Protein AF-H3NIF5-F1 (afdb_monomer)

Structure (mmCIF, N/CA/C/O backbone):
data_AF-H3NIF5-F1
#
_entry.id   AF-H3NIF5-F1
#
loop_
_atom_site.group_PDB
_atom_site.id
_atom_site.type_symbol
_atom_site.label_atom_id
_atom_site.label_alt_id
_atom_site.label_comp_id
_atom_site.label_asym_id
_atom_site.label_entity_id
_atom_site.label_seq_id
_atom_site.pdbx_PDB_ins_code
_atom_site.Cartn_x
_atom_site.Cartn_y
_atom_site.Cartn_z
_atom_site.occupancy
_atom_site.B_iso_or_equiv
_atom_site.auth_seq_id
_atom_site.auth_comp_id
_atom_site.auth_asym_id
_atom_site.auth_atom_id
_atom_site.pdbx_PDB_model_num
ATOM 1 N N . MET A 1 1 ? -1.717 10.688 -52.293 1.00 40.31 1 MET A N 1
ATOM 2 C CA . MET A 1 1 ? -0.932 10.358 -51.083 1.00 40.31 1 MET A CA 1
ATOM 3 C C . MET A 1 1 ? -1.363 11.311 -49.977 1.0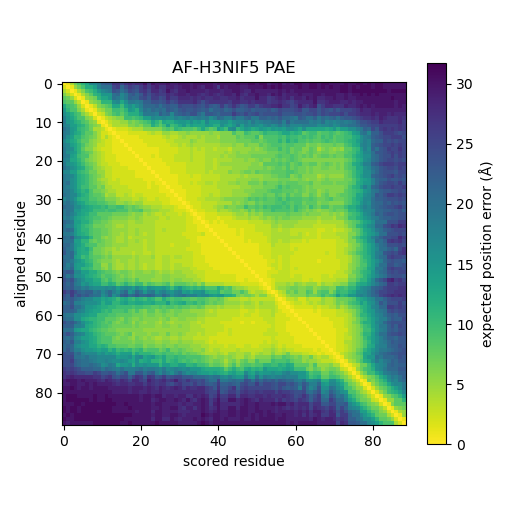0 40.31 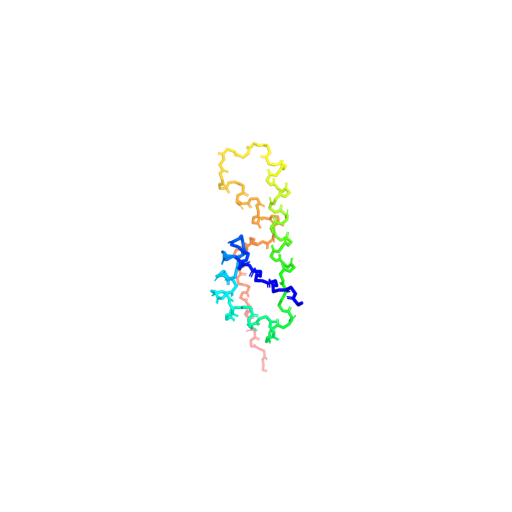1 MET A C 1
ATOM 5 O O . MET A 1 1 ? -1.074 12.493 -50.080 1.00 40.31 1 MET A O 1
ATOM 9 N N . VAL A 1 2 ? -2.152 10.851 -49.002 1.00 41.44 2 VAL A N 1
ATOM 10 C CA . VAL A 1 2 ? -2.637 11.701 -47.898 1.00 41.44 2 VAL A CA 1
ATOM 11 C C . VAL A 1 2 ? -1.617 11.629 -46.762 1.00 41.44 2 VAL A C 1
ATOM 13 O O . VAL A 1 2 ? -1.432 10.569 -46.170 1.00 41.44 2 VAL A O 1
ATOM 16 N N . ASN A 1 3 ? -0.941 12.742 -46.477 1.00 53.56 3 ASN A N 1
ATOM 17 C CA . ASN A 1 3 ? -0.041 12.864 -45.332 1.00 53.56 3 ASN A CA 1
ATOM 18 C C . ASN A 1 3 ? -0.862 12.927 -44.037 1.00 53.56 3 ASN A C 1
ATOM 20 O O . ASN A 1 3 ? -1.375 13.981 -43.664 1.00 53.56 3 ASN A O 1
ATOM 24 N N . LEU A 1 4 ? -0.967 11.800 -43.332 1.00 55.44 4 LEU A N 1
ATOM 25 C CA . LEU A 1 4 ? -1.415 11.763 -41.941 1.00 55.44 4 LEU A CA 1
ATOM 26 C C . LEU A 1 4 ? -0.274 12.240 -41.030 1.00 55.44 4 LEU A C 1
ATOM 28 O O . LEU A 1 4 ? 0.449 11.437 -40.446 1.00 55.44 4 LEU A O 1
ATOM 32 N N . HIS A 1 5 ? -0.127 13.555 -40.868 1.00 59.62 5 HIS A N 1
ATOM 33 C CA . HIS A 1 5 ? 0.584 14.101 -39.711 1.00 59.62 5 HIS A CA 1
ATOM 34 C C . HIS A 1 5 ? -0.301 13.896 -38.470 1.00 59.62 5 HIS A C 1
ATOM 36 O O . HIS A 1 5 ? -1.087 14.760 -38.089 1.00 59.62 5 HIS A O 1
ATOM 42 N N . HIS A 1 6 ? -0.218 12.712 -37.858 1.00 62.62 6 HIS A N 1
ATOM 43 C CA . HIS A 1 6 ? -0.803 12.473 -36.540 1.00 62.62 6 HIS A CA 1
ATOM 44 C C . HIS A 1 6 ? -0.037 13.328 -35.522 1.00 62.62 6 HIS A C 1
ATOM 46 O O . HIS A 1 6 ? 1.118 13.044 -35.202 1.00 62.62 6 HIS A O 1
ATOM 52 N N . ALA A 1 7 ? -0.663 14.400 -35.034 1.00 62.38 7 ALA A N 1
ATOM 53 C CA . ALA A 1 7 ? -0.130 15.167 -33.917 1.00 62.38 7 ALA A CA 1
ATOM 54 C C . ALA A 1 7 ? 0.104 14.221 -32.719 1.00 62.38 7 ALA A C 1
ATOM 56 O O . ALA A 1 7 ? -0.745 13.363 -32.455 1.00 62.38 7 ALA A O 1
ATOM 57 N N . PRO A 1 8 ? 1.234 14.335 -31.993 1.00 62.56 8 PRO A N 1
ATOM 58 C CA . PRO A 1 8 ? 1.499 13.480 -30.845 1.00 62.56 8 PRO A CA 1
ATOM 59 C C . PRO A 1 8 ? 0.357 13.638 -29.845 1.00 62.56 8 PRO A C 1
ATOM 61 O O . PRO A 1 8 ? 0.038 14.751 -29.424 1.00 62.56 8 PRO A O 1
ATOM 64 N N . ASN A 1 9 ? -0.287 12.518 -29.518 1.00 65.00 9 ASN A N 1
ATOM 65 C CA . ASN A 1 9 ? -1.507 12.475 -28.727 1.00 65.00 9 ASN A CA 1
ATOM 66 C C . ASN A 1 9 ? -1.225 13.063 -27.333 1.00 65.00 9 ASN A C 1
ATOM 68 O O . ASN A 1 9 ? -0.664 12.394 -26.463 1.00 65.00 9 ASN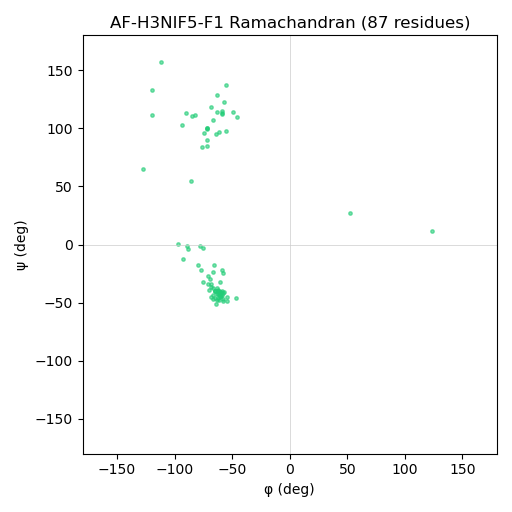 A O 1
ATOM 72 N N . GLN A 1 10 ? -1.548 14.349 -27.143 1.00 67.00 10 GLN A N 1
ATOM 73 C CA . GLN A 1 10 ? -1.121 15.153 -25.988 1.00 67.00 10 GLN A CA 1
ATOM 74 C C . GLN A 1 10 ? -1.572 14.546 -24.652 1.00 67.00 10 GLN A C 1
ATOM 76 O O . GLN A 1 10 ? -0.915 14.740 -23.628 1.00 67.00 10 GLN A O 1
ATOM 81 N N . GLN A 1 11 ? -2.642 13.747 -24.683 1.00 72.19 11 GLN A N 1
ATOM 82 C CA . GLN A 1 11 ? -3.192 13.023 -23.541 1.00 72.19 11 GLN A CA 1
ATOM 83 C C . GLN A 1 11 ? -2.264 11.922 -23.003 1.00 72.19 11 GLN A C 1
ATOM 85 O O . GLN A 1 11 ? -2.379 11.578 -21.830 1.00 72.19 11 GLN A O 1
ATOM 90 N N . LEU A 1 12 ? -1.345 11.396 -23.827 1.00 77.31 12 LEU A N 1
ATOM 91 C CA . LEU A 1 12 ? -0.420 10.308 -23.473 1.00 77.31 12 LEU A CA 1
ATOM 92 C C . LEU A 1 12 ? 0.935 10.800 -22.939 1.00 77.31 12 LEU A C 1
ATOM 94 O O . LEU A 1 12 ? 1.723 10.023 -22.391 1.00 77.31 12 LEU A O 1
ATOM 98 N N . ASN A 1 13 ? 1.230 12.094 -23.083 1.00 83.12 13 ASN A N 1
ATOM 99 C CA . ASN A 1 13 ? 2.506 12.672 -22.659 1.00 83.12 13 ASN A CA 1
ATOM 100 C C . ASN A 1 13 ? 2.816 12.453 -21.161 1.00 83.12 13 ASN A C 1
ATOM 102 O O . ASN A 1 13 ? 3.964 12.129 -20.840 1.00 83.12 13 ASN A O 1
ATOM 106 N N . PRO A 1 14 ? 1.855 12.573 -20.221 1.00 89.62 14 PRO A N 1
ATOM 107 C CA . PRO A 1 14 ? 2.114 12.305 -18.804 1.00 89.62 14 PRO A CA 1
ATOM 108 C C . PRO A 1 14 ? 2.476 10.841 -18.511 1.00 89.62 14 PRO A C 1
ATOM 110 O O . PRO A 1 14 ? 3.377 10.567 -17.712 1.00 89.62 14 PRO A O 1
ATOM 113 N N . GLN A 1 15 ? 1.811 9.893 -19.170 1.00 90.56 15 GLN A N 1
ATOM 114 C CA . GLN A 1 15 ? 2.041 8.459 -19.002 1.00 90.56 15 GLN A CA 1
ATOM 115 C C . GLN A 1 15 ? 3.412 8.090 -19.563 1.00 90.56 15 GLN A C 1
ATOM 117 O O . GLN A 1 15 ? 4.195 7.449 -18.870 1.00 90.56 15 GLN A O 1
ATOM 122 N N . LEU A 1 16 ? 3.762 8.585 -20.756 1.00 91.81 16 LEU A N 1
ATOM 123 C CA . LEU A 1 16 ? 5.082 8.371 -21.358 1.00 91.81 16 LEU A CA 1
ATOM 124 C C . LEU A 1 16 ? 6.214 8.934 -20.488 1.00 91.81 16 LEU A C 1
ATOM 126 O O . LEU A 1 16 ? 7.243 8.281 -20.310 1.00 91.81 16 LEU A O 1
ATOM 130 N N . ARG A 1 17 ? 6.022 10.114 -19.885 1.00 93.31 17 ARG A N 1
ATOM 131 C CA . ARG A 1 17 ? 6.973 10.675 -18.909 1.00 93.31 17 ARG A CA 1
ATOM 132 C C . ARG A 1 17 ? 7.119 9.787 -17.675 1.00 93.31 17 ARG A C 1
ATOM 134 O O . ARG A 1 17 ? 8.231 9.603 -17.188 1.00 93.31 17 ARG A O 1
ATOM 141 N N . THR A 1 18 ? 6.014 9.229 -17.190 1.00 94.88 18 THR A N 1
ATOM 142 C CA . THR A 1 18 ? 5.998 8.324 -16.034 1.00 94.88 18 THR A CA 1
ATOM 143 C C . THR A 1 18 ? 6.729 7.021 -16.360 1.00 94.88 18 THR A C 1
ATOM 145 O O . THR A 1 18 ? 7.617 6.627 -15.611 1.00 94.88 18 THR A O 1
ATOM 148 N N . PHE A 1 19 ? 6.458 6.410 -17.516 1.00 93.81 19 PHE A N 1
ATOM 149 C CA . PHE A 1 19 ? 7.175 5.220 -17.981 1.00 93.81 19 PHE A CA 1
ATOM 150 C C . PHE A 1 19 ? 8.677 5.460 -18.105 1.00 93.81 19 PHE A C 1
ATOM 152 O O . PHE A 1 19 ? 9.451 4.671 -17.579 1.00 93.81 19 PHE A O 1
ATOM 159 N N . ARG A 1 20 ? 9.103 6.575 -18.716 1.00 94.62 20 ARG A N 1
ATOM 160 C CA . ARG A 1 20 ? 10.532 6.929 -18.792 1.00 94.62 20 ARG A CA 1
ATOM 161 C C . ARG A 1 20 ? 11.155 7.098 -17.407 1.00 94.62 20 ARG A C 1
ATOM 163 O O . ARG A 1 20 ? 12.250 6.604 -17.178 1.00 94.62 20 ARG A O 1
ATOM 170 N N . LYS A 1 21 ? 10.449 7.746 -16.474 1.00 96.19 21 LYS A N 1
ATOM 171 C CA . LYS A 1 21 ? 10.914 7.923 -15.089 1.00 96.19 21 LYS A CA 1
ATOM 172 C C . LYS A 1 21 ? 11.093 6.587 -14.359 1.00 96.19 21 LYS A C 1
ATOM 174 O O . LYS A 1 21 ? 12.033 6.450 -13.585 1.00 96.19 21 LYS A O 1
ATOM 179 N N . PHE A 1 22 ? 10.194 5.627 -14.578 1.00 96.19 22 PHE A N 1
ATOM 180 C CA . PHE A 1 22 ? 10.210 4.334 -13.888 1.00 96.19 22 PHE A CA 1
ATOM 181 C C . PHE A 1 22 ? 10.883 3.200 -14.674 1.00 96.19 22 PHE A C 1
ATOM 183 O O . PHE A 1 22 ? 10.980 2.090 -14.157 1.00 96.19 22 PHE A O 1
ATOM 190 N N . GLN A 1 23 ? 11.391 3.473 -15.877 1.00 95.88 23 GLN A N 1
ATOM 191 C CA . GLN A 1 23 ? 12.058 2.502 -16.744 1.00 95.88 23 GLN A CA 1
ATOM 192 C C . GLN A 1 23 ? 13.102 1.620 -16.030 1.00 95.88 23 GLN A C 1
ATOM 194 O O . GLN A 1 23 ? 13.014 0.407 -16.217 1.00 95.88 23 GLN A O 1
ATOM 199 N N . PRO A 1 24 ? 14.017 2.132 -15.175 1.00 93.81 24 PRO A N 1
ATOM 200 C CA . PRO A 1 24 ? 14.988 1.264 -14.502 1.00 93.81 24 PRO A CA 1
ATOM 201 C C . PRO A 1 24 ? 14.323 0.239 -13.571 1.00 93.81 24 PRO A C 1
ATOM 203 O O . PRO A 1 24 ? 14.722 -0.918 -13.538 1.00 93.81 24 PRO A O 1
ATOM 206 N N . TYR A 1 25 ? 13.252 0.614 -12.869 1.00 92.19 25 TYR A N 1
ATOM 207 C CA . TYR A 1 25 ? 12.520 -0.311 -11.997 1.00 92.19 25 TYR A CA 1
ATOM 208 C C . TYR A 1 25 ? 11.726 -1.349 -12.789 1.00 92.19 25 TYR A C 1
ATOM 210 O O . TYR A 1 25 ? 11.597 -2.488 -12.352 1.00 92.19 25 TYR A O 1
ATOM 218 N N . ILE A 1 26 ? 11.202 -0.959 -13.955 1.00 92.50 26 ILE A N 1
ATOM 219 C CA . ILE A 1 26 ? 10.545 -1.887 -14.881 1.00 92.50 26 ILE A CA 1
ATOM 220 C C . ILE A 1 26 ? 11.577 -2.891 -15.412 1.00 92.50 26 ILE A C 1
ATOM 222 O O . ILE A 1 26 ? 11.271 -4.077 -15.471 1.00 92.50 26 ILE A O 1
ATOM 226 N N . SER A 1 27 ? 12.806 -2.455 -15.716 1.00 93.88 27 SER A N 1
ATOM 227 C CA . SER A 1 27 ? 13.895 -3.350 -16.136 1.00 93.88 27 SER A CA 1
ATOM 228 C C . SER A 1 27 ? 14.137 -4.472 -15.121 1.00 93.88 27 SER A C 1
ATOM 230 O O . SER A 1 27 ? 14.162 -5.639 -15.496 1.00 93.88 27 SER A O 1
ATOM 232 N N . ASN A 1 28 ? 14.175 -4.136 -13.828 1.00 91.81 28 ASN A N 1
ATOM 233 C CA . ASN A 1 28 ? 14.390 -5.112 -12.753 1.00 91.81 28 ASN A CA 1
ATOM 234 C C . ASN A 1 28 ? 13.328 -6.227 -12.709 1.00 91.81 28 ASN A C 1
ATOM 236 O O . ASN A 1 28 ? 13.575 -7.291 -12.146 1.00 91.81 28 ASN A O 1
ATOM 240 N N . THR A 1 29 ? 12.132 -6.006 -13.269 1.00 91.50 29 THR A N 1
ATOM 241 C CA . THR A 1 29 ? 11.090 -7.047 -13.313 1.00 91.50 29 THR A CA 1
ATOM 242 C C . THR A 1 29 ? 11.434 -8.179 -14.280 1.00 91.50 29 THR A C 1
ATOM 244 O O . THR A 1 29 ? 11.020 -9.313 -14.048 1.00 91.50 29 THR A O 1
ATOM 247 N N . PHE A 1 30 ? 12.231 -7.901 -15.316 1.00 91.31 30 PHE A N 1
ATOM 248 C CA . PH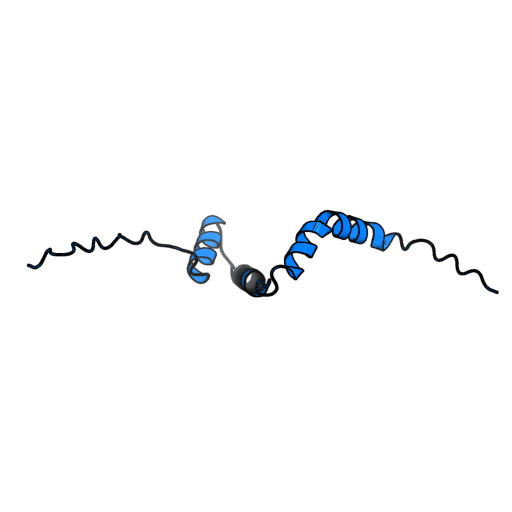E A 1 30 ? 12.711 -8.920 -16.250 1.00 91.31 30 PHE A CA 1
ATOM 249 C C . PHE A 1 30 ? 13.825 -9.774 -15.634 1.00 91.31 30 PHE A C 1
ATOM 251 O O . PHE A 1 30 ? 13.881 -10.974 -15.893 1.00 91.31 30 PHE A O 1
ATOM 258 N N . ASP A 1 31 ? 14.648 -9.184 -14.764 1.00 94.31 31 ASP A N 1
ATOM 259 C CA . ASP A 1 31 ? 15.730 -9.883 -14.057 1.00 94.31 31 ASP A CA 1
ATOM 260 C C . ASP A 1 31 ? 15.215 -10.743 -12.884 1.00 94.31 31 ASP A C 1
ATOM 262 O O . ASP A 1 31 ? 15.871 -11.694 -12.451 1.00 94.31 31 ASP A O 1
ATOM 266 N N . HIS A 1 32 ? 14.020 -10.436 -12.366 1.00 91.50 32 HIS A N 1
ATOM 267 C CA . HIS A 1 32 ? 13.416 -11.110 -11.212 1.00 91.50 32 HIS A CA 1
ATOM 268 C C . HIS A 1 32 ? 11.989 -11.621 -11.492 1.00 91.50 32 HIS A C 1
ATOM 270 O O . HIS A 1 32 ? 11.036 -11.189 -10.836 1.00 91.50 32 HIS A O 1
ATOM 276 N N . PRO A 1 33 ? 11.810 -12.596 -12.404 1.00 85.88 33 PRO A N 1
ATOM 277 C CA . PRO A 1 33 ? 10.488 -13.048 -12.854 1.00 85.88 33 PRO A CA 1
ATOM 278 C C . PRO A 1 33 ? 9.652 -13.737 -11.761 1.00 85.88 33 PRO A C 1
ATOM 280 O O . PRO A 1 33 ? 8.438 -13.875 -11.893 1.00 85.88 33 PRO A O 1
ATOM 283 N N . THR A 1 34 ? 10.280 -14.182 -10.670 1.00 92.06 34 THR A N 1
ATOM 284 C CA . THR A 1 34 ? 9.591 -14.814 -9.535 1.00 92.06 34 THR A CA 1
ATOM 285 C C . THR A 1 34 ? 8.935 -13.800 -8.594 1.00 92.06 34 THR A C 1
ATOM 287 O O . THR A 1 34 ? 8.061 -14.170 -7.806 1.00 92.06 34 THR A O 1
ATOM 290 N N . ILE A 1 35 ? 9.330 -12.523 -8.661 1.00 89.62 35 ILE A N 1
ATOM 291 C CA . ILE A 1 35 ? 8.759 -11.459 -7.838 1.00 89.62 35 ILE A CA 1
ATOM 292 C C . ILE A 1 35 ? 7.507 -10.940 -8.538 1.00 89.62 35 ILE A C 1
ATOM 294 O O . ILE A 1 35 ? 7.569 -10.278 -9.569 1.00 89.62 35 ILE A O 1
ATOM 298 N N . THR A 1 36 ? 6.351 -11.227 -7.949 1.00 90.69 36 THR A N 1
ATOM 299 C CA . THR A 1 36 ? 5.055 -10.795 -8.480 1.00 90.69 36 THR A CA 1
ATOM 300 C C . THR A 1 36 ? 4.408 -9.759 -7.568 1.00 90.69 36 THR A C 1
ATOM 302 O O . THR A 1 36 ? 4.653 -9.720 -6.361 1.00 90.69 36 THR A O 1
ATOM 305 N N . ASN A 1 37 ? 3.505 -8.950 -8.126 1.00 92.62 37 ASN A N 1
ATOM 306 C CA . ASN A 1 37 ? 2.687 -8.021 -7.343 1.00 92.62 37 ASN A CA 1
ATOM 307 C C . ASN A 1 37 ? 1.550 -8.720 -6.568 1.00 92.62 37 ASN A C 1
ATOM 309 O O . ASN A 1 37 ? 0.851 -8.076 -5.788 1.00 92.62 37 ASN A O 1
ATOM 313 N N . GLY A 1 38 ? 1.371 -10.037 -6.720 1.00 94.25 38 GLY A N 1
ATOM 314 C CA . GLY A 1 38 ? 0.270 -10.784 -6.104 1.00 94.25 38 GLY A CA 1
ATOM 315 C C . GLY A 1 38 ? 0.162 -10.605 -4.580 1.00 94.25 38 GLY A C 1
ATOM 316 O O . GLY A 1 38 ? -0.919 -10.271 -4.086 1.00 94.25 38 GLY A O 1
ATOM 317 N N . PRO A 1 39 ? 1.256 -10.748 -3.802 1.00 91.56 39 PRO A N 1
ATOM 318 C CA . PRO A 1 39 ? 1.218 -10.529 -2.357 1.00 91.56 39 PRO A CA 1
ATOM 319 C C . PRO A 1 39 ? 0.799 -9.104 -1.959 1.00 91.56 39 PRO A C 1
ATOM 321 O O . PRO A 1 39 ? -0.044 -8.935 -1.073 1.00 91.56 39 PRO A O 1
ATOM 324 N N . ILE A 1 40 ? 1.340 -8.074 -2.621 1.00 92.88 40 ILE A N 1
ATOM 325 C CA . ILE A 1 40 ? 1.022 -6.670 -2.311 1.00 92.88 40 ILE A CA 1
ATOM 326 C C . ILE A 1 40 ? -0.410 -6.307 -2.730 1.00 92.88 40 ILE A C 1
ATOM 328 O O . ILE A 1 40 ? -1.128 -5.644 -1.977 1.00 92.88 40 ILE A O 1
ATOM 332 N N . GLU A 1 41 ? -0.875 -6.799 -3.878 1.00 95.19 41 GLU A N 1
ATOM 333 C CA . GLU A 1 41 ? -2.259 -6.652 -4.336 1.00 95.19 41 GLU A CA 1
ATOM 334 C C . GLU A 1 41 ? -3.244 -7.332 -3.380 1.00 95.19 41 GLU A C 1
ATOM 336 O O . GLU A 1 41 ? -4.261 -6.739 -3.007 1.00 95.19 41 GLU A O 1
ATOM 341 N N . GLY A 1 42 ? -2.912 -8.535 -2.905 1.00 93.69 42 GLY A N 1
ATOM 342 C CA . GLY A 1 42 ? -3.701 -9.266 -1.917 1.00 93.69 42 GLY A CA 1
ATOM 343 C C . GLY A 1 42 ? -3.856 -8.499 -0.601 1.00 93.69 42 GLY A C 1
ATOM 344 O O . GLY A 1 42 ? -4.966 -8.392 -0.069 1.00 93.69 42 GLY A O 1
ATOM 345 N N . ILE A 1 43 ? -2.771 -7.902 -0.095 1.00 93.19 43 ILE A N 1
ATOM 346 C CA . ILE A 1 43 ? -2.805 -7.045 1.103 1.00 93.19 43 ILE A CA 1
ATOM 347 C C . ILE A 1 43 ? -3.677 -5.808 0.852 1.00 93.19 43 ILE A C 1
ATOM 349 O O . ILE A 1 43 ? -4.570 -5.508 1.652 1.00 93.19 43 ILE A O 1
ATOM 353 N N . ASN A 1 44 ? -3.483 -5.122 -0.277 1.00 94.81 44 ASN A N 1
ATOM 354 C CA . ASN A 1 44 ? -4.258 -3.934 -0.633 1.00 94.81 44 ASN A CA 1
ATOM 355 C C . ASN A 1 44 ? -5.759 -4.235 -0.741 1.00 94.81 44 ASN A C 1
ATOM 357 O O . ASN A 1 44 ? -6.582 -3.458 -0.251 1.00 94.81 44 ASN A O 1
ATOM 361 N N . ASN A 1 45 ? -6.134 -5.379 -1.315 1.00 95.31 45 ASN A N 1
ATOM 362 C CA . ASN A 1 45 ? -7.527 -5.807 -1.401 1.00 95.31 45 ASN A CA 1
ATOM 363 C C . ASN A 1 45 ? -8.123 -6.116 -0.024 1.00 95.31 45 ASN A C 1
ATOM 365 O O . ASN A 1 45 ? -9.223 -5.640 0.270 1.00 95.31 45 ASN A O 1
ATOM 369 N N . LYS A 1 46 ? -7.396 -6.816 0.859 1.00 92.44 46 LYS A N 1
ATOM 370 C CA . LYS A 1 46 ? -7.835 -7.047 2.249 1.00 92.44 46 LYS A CA 1
ATOM 371 C C . LYS A 1 46 ? -8.062 -5.736 2.999 1.00 92.44 46 LYS A C 1
ATOM 373 O O . LYS A 1 46 ? -9.089 -5.585 3.658 1.00 92.44 46 LYS A O 1
ATOM 378 N N . ILE A 1 47 ? -7.159 -4.764 2.856 1.00 93.31 47 ILE A N 1
ATOM 379 C CA . ILE A 1 47 ? -7.322 -3.431 3.453 1.00 93.31 47 ILE A CA 1
ATOM 380 C C . ILE A 1 47 ? -8.556 -2.734 2.871 1.00 93.31 47 ILE A C 1
ATOM 382 O O . ILE A 1 47 ? -9.364 -2.210 3.632 1.00 93.31 47 ILE A O 1
ATOM 386 N N . LYS A 1 48 ? -8.754 -2.751 1.546 1.00 94.06 48 LYS A N 1
ATOM 387 C CA . LYS A 1 48 ? -9.935 -2.149 0.899 1.00 94.06 48 LYS A CA 1
ATOM 388 C C . LYS A 1 48 ? -11.248 -2.782 1.371 1.00 94.06 48 LYS A C 1
ATOM 390 O O . LYS A 1 48 ? -12.214 -2.056 1.589 1.00 94.06 48 LYS A O 1
ATOM 395 N N . VAL A 1 49 ? -11.305 -4.107 1.526 1.00 93.88 49 VAL A N 1
ATOM 396 C CA . VAL A 1 49 ? -12.465 -4.815 2.107 1.00 93.88 49 VAL A CA 1
ATOM 397 C C . VAL A 1 49 ? -12.687 -4.363 3.547 1.00 93.88 49 VAL A C 1
ATOM 399 O O . VAL A 1 49 ? -13.795 -3.984 3.915 1.00 93.88 49 VAL A O 1
ATOM 402 N N . LEU A 1 50 ? -11.620 -4.328 4.346 1.00 92.12 50 LEU A N 1
ATOM 403 C CA . LEU A 1 50 ? -11.698 -3.927 5.742 1.00 92.12 50 LEU A CA 1
ATOM 404 C C . LEU A 1 50 ? -12.189 -2.483 5.896 1.00 92.12 50 LEU A C 1
ATOM 406 O O . LEU A 1 50 ? -13.040 -2.242 6.741 1.00 92.12 50 LEU A O 1
ATOM 410 N N . LYS A 1 51 ? -11.708 -1.544 5.067 1.00 91.38 51 LYS A N 1
ATOM 411 C CA . LYS A 1 51 ? -12.168 -0.143 5.053 1.00 91.38 51 LYS A CA 1
ATOM 412 C C . LYS A 1 51 ? -13.665 -0.031 4.763 1.00 91.38 51 LYS A C 1
ATOM 414 O O . LYS A 1 51 ? -14.325 0.786 5.389 1.00 91.38 51 LYS A O 1
ATOM 419 N N . ARG A 1 52 ? -14.194 -0.839 3.837 1.00 92.25 52 ARG A N 1
ATOM 420 C CA . ARG A 1 52 ? -15.626 -0.835 3.487 1.00 92.25 52 ARG A CA 1
ATOM 421 C C . ARG A 1 52 ? -16.506 -1.364 4.619 1.00 92.25 52 ARG A C 1
ATOM 423 O O . ARG A 1 52 ? -17.573 -0.820 4.848 1.00 92.25 52 ARG A O 1
ATOM 430 N N . ASN A 1 53 ? -16.024 -2.363 5.357 1.00 87.06 53 ASN A N 1
ATOM 431 C CA . ASN A 1 53 ? -16.750 -2.959 6.485 1.00 87.06 53 ASN A CA 1
ATOM 432 C C . ASN A 1 53 ? -16.494 -2.238 7.827 1.00 87.06 53 ASN A C 1
ATOM 434 O O . ASN A 1 53 ? -17.054 -2.609 8.856 1.00 87.06 53 ASN A O 1
ATOM 438 N N . ALA A 1 54 ? -15.614 -1.238 7.843 1.00 82.69 54 ALA A N 1
ATOM 439 C CA . ALA A 1 54 ? -15.143 -0.525 9.026 1.00 82.69 54 ALA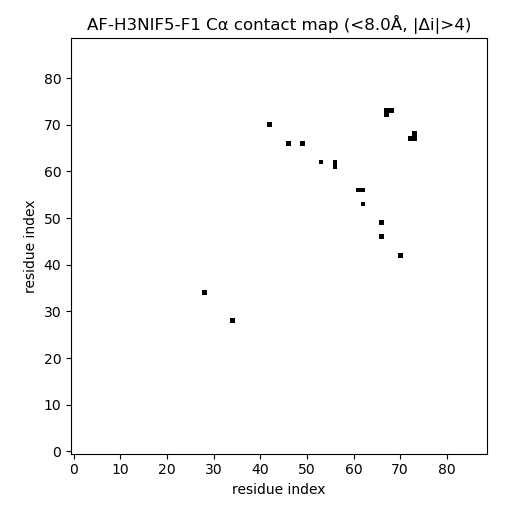 A CA 1
ATOM 440 C C . ALA A 1 54 ? -16.079 0.636 9.413 1.00 82.69 54 ALA A C 1
ATOM 442 O O . ALA A 1 54 ? -15.641 1.776 9.562 1.00 82.69 54 ALA A O 1
ATOM 443 N N . TYR A 1 55 ? -17.366 0.357 9.609 1.00 72.69 55 TYR A N 1
ATOM 444 C CA . TYR A 1 55 ? -18.291 1.330 10.190 1.00 72.69 55 TYR A CA 1
ATOM 445 C C . TYR A 1 55 ? -17.974 1.479 11.688 1.00 72.69 55 TYR A C 1
ATOM 447 O O . TYR A 1 55 ? -18.325 0.614 12.483 1.00 72.69 55 TYR A O 1
ATOM 455 N N . GLY A 1 56 ? -17.251 2.536 12.085 1.00 77.25 56 GLY A N 1
ATOM 456 C CA . GLY A 1 56 ? -17.070 2.876 13.509 1.00 77.25 56 GLY A CA 1
ATOM 457 C C . GLY A 1 56 ? -15.637 2.976 14.043 1.00 77.25 56 GLY A C 1
ATOM 458 O O . GLY A 1 56 ? -15.444 3.087 15.254 1.00 77.25 56 GLY A O 1
ATOM 459 N N . TYR A 1 57 ? -14.603 2.990 13.195 1.00 86.69 57 TYR A N 1
ATOM 460 C CA . TYR A 1 57 ? -13.248 3.300 13.672 1.00 86.69 57 TYR A CA 1
ATOM 461 C C . TYR A 1 57 ? -13.082 4.798 13.954 1.00 86.69 57 TYR A C 1
ATOM 463 O O . TYR A 1 57 ? -12.745 5.569 13.063 1.00 86.69 57 TYR A O 1
ATOM 471 N N . ARG A 1 58 ? -13.250 5.206 15.220 1.00 87.12 58 ARG A N 1
ATOM 472 C CA . ARG A 1 58 ? -13.015 6.596 15.663 1.00 87.12 58 ARG A CA 1
ATOM 473 C C . ARG A 1 58 ? -11.535 7.000 15.645 1.00 87.12 58 ARG A C 1
ATOM 475 O O . ARG A 1 58 ? -11.225 8.171 15.463 1.00 87.12 58 ARG A O 1
ATOM 482 N N . LYS A 1 59 ? -10.614 6.046 15.843 1.00 91.06 59 LYS A N 1
ATOM 483 C CA . LYS A 1 59 ? -9.159 6.281 15.786 1.00 91.06 59 LYS A CA 1
ATOM 484 C C . LYS A 1 59 ? -8.515 5.428 14.698 1.00 91.06 59 LYS A C 1
ATOM 486 O O . LYS A 1 59 ? -8.714 4.213 14.654 1.00 91.06 59 LYS A O 1
ATOM 491 N N . TYR A 1 60 ? -7.663 6.053 13.887 1.00 90.06 60 TYR A N 1
ATOM 492 C CA . TYR A 1 60 ? -6.896 5.372 12.840 1.00 90.06 60 TYR A CA 1
ATOM 493 C C . TYR A 1 60 ? -5.961 4.286 13.395 1.00 90.06 60 TYR A C 1
ATOM 495 O O . TYR A 1 60 ? -5.764 3.252 12.762 1.00 90.06 60 TYR A O 1
ATOM 503 N N . THR A 1 61 ? -5.436 4.468 14.609 1.00 93.19 61 THR A N 1
ATOM 504 C CA . THR A 1 61 ? -4.581 3.477 15.282 1.00 93.19 61 THR A CA 1
ATOM 505 C C . THR A 1 61 ? -5.280 2.130 15.454 1.00 93.19 61 THR A C 1
ATOM 507 O O . THR A 1 61 ? -4.687 1.093 15.172 1.00 93.19 61 THR A O 1
ATOM 510 N N . HIS A 1 62 ? -6.562 2.120 15.824 1.00 92.19 62 HIS A N 1
ATOM 511 C CA . HIS A 1 62 ? -7.341 0.886 15.945 1.00 92.19 62 HIS A CA 1
ATOM 512 C C . HIS A 1 62 ? 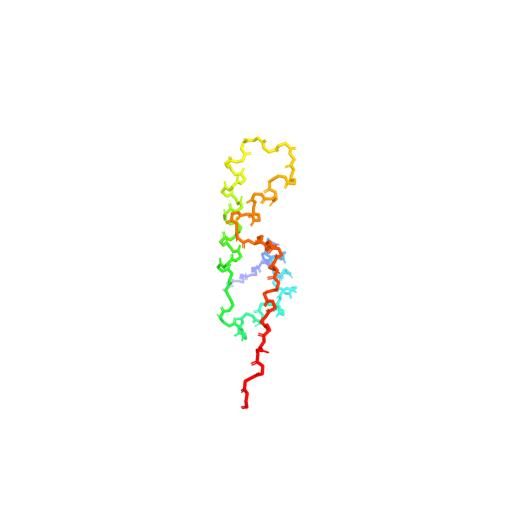-7.566 0.212 14.587 1.00 92.19 62 HIS A C 1
ATOM 514 O O . HIS A 1 62 ? -7.498 -1.014 14.486 1.00 92.19 62 HIS A O 1
ATOM 520 N N . PHE A 1 63 ? -7.773 1.005 13.534 1.00 92.12 63 PHE A N 1
ATOM 521 C CA . PHE A 1 63 ? -7.896 0.493 12.173 1.00 92.12 63 PHE A CA 1
ATOM 522 C C . PHE A 1 63 ? -6.579 -0.147 11.698 1.00 92.12 63 PHE A C 1
ATOM 524 O O . PHE A 1 63 ? -6.575 -1.284 11.224 1.00 92.12 63 PHE A O 1
ATOM 531 N N . LYS A 1 64 ? -5.444 0.528 11.926 1.00 91.88 64 LYS A N 1
ATOM 532 C CA . LYS A 1 64 ? -4.097 0.011 11.633 1.00 91.88 64 LYS A CA 1
ATOM 533 C C . LYS A 1 64 ? -3.794 -1.273 12.410 1.00 91.88 64 LYS A C 1
ATOM 535 O O . LYS A 1 64 ? -3.327 -2.241 11.816 1.00 91.88 64 LYS A O 1
ATOM 540 N N . ASN A 1 65 ? -4.112 -1.320 13.704 1.00 91.75 65 ASN A N 1
ATOM 541 C CA . ASN A 1 65 ? -3.904 -2.513 14.528 1.00 91.75 65 ASN A CA 1
ATOM 542 C C . ASN A 1 65 ? -4.712 -3.707 14.004 1.00 91.75 65 ASN A C 1
ATOM 544 O O . ASN A 1 65 ? -4.187 -4.816 13.927 1.00 91.75 65 ASN A O 1
ATOM 548 N N . ARG A 1 66 ? -5.958 -3.483 13.560 1.00 91.12 66 ARG A N 1
ATOM 549 C CA . ARG A 1 66 ? -6.762 -4.541 12.933 1.00 91.12 66 ARG A CA 1
ATOM 550 C C . ARG A 1 66 ? -6.169 -5.022 11.609 1.00 91.12 66 ARG A C 1
ATOM 552 O O . ARG A 1 66 ? -6.166 -6.227 11.373 1.00 91.12 66 ARG A O 1
ATOM 559 N N . ILE A 1 67 ? -5.643 -4.123 10.770 1.00 92.56 67 ILE A N 1
ATOM 560 C CA . ILE A 1 67 ? -4.937 -4.512 9.535 1.00 92.56 67 ILE A CA 1
ATOM 561 C C . ILE A 1 67 ? -3.753 -5.427 9.860 1.00 92.56 67 ILE A C 1
ATOM 563 O O . ILE A 1 67 ? -3.620 -6.478 9.235 1.00 92.56 67 ILE A O 1
ATOM 567 N N . LEU A 1 68 ? -2.918 -5.052 10.835 1.00 92.12 68 LEU A N 1
ATOM 568 C CA . LEU A 1 68 ? -1.726 -5.819 11.216 1.00 92.12 68 LEU A CA 1
ATOM 569 C C . LEU A 1 68 ? -2.087 -7.208 11.753 1.00 92.12 68 LEU A C 1
ATOM 571 O O . LEU A 1 68 ? -1.466 -8.197 11.360 1.00 92.12 68 LEU A O 1
ATOM 575 N N . LEU A 1 69 ? -3.126 -7.284 12.591 1.00 89.81 69 LEU A N 1
ATOM 576 C CA . LEU A 1 69 ? -3.615 -8.536 13.162 1.00 89.81 69 LEU A CA 1
ATOM 577 C C . LEU A 1 69 ? -4.158 -9.482 12.079 1.00 89.81 69 LEU A C 1
ATOM 579 O O . LEU A 1 69 ? -3.737 -10.632 11.989 1.00 89.81 69 LEU A O 1
ATOM 583 N N . ILE A 1 70 ? -5.054 -8.993 11.214 1.00 87.44 70 ILE A N 1
ATOM 584 C CA . ILE A 1 70 ? -5.684 -9.805 10.155 1.00 87.44 70 ILE A CA 1
ATOM 585 C C . ILE A 1 70 ? -4.672 -10.217 9.082 1.00 87.44 70 ILE A C 1
ATOM 587 O O . ILE A 1 70 ? -4.762 -11.310 8.522 1.00 87.44 70 ILE A O 1
ATOM 591 N N . SER A 1 71 ? -3.698 -9.356 8.792 1.00 86.06 71 SER A N 1
ATOM 592 C CA . SER A 1 71 ? -2.654 -9.652 7.808 1.00 86.06 71 SER A CA 1
ATOM 593 C C . SER A 1 71 ? -1.570 -10.586 8.354 1.00 86.06 71 SER A C 1
ATOM 595 O O . SER A 1 71 ? -0.658 -10.918 7.607 1.00 86.06 71 SER A O 1
ATOM 597 N N . ARG A 1 72 ? -1.654 -11.017 9.628 1.00 82.06 72 ARG A N 1
ATOM 598 C CA . ARG A 1 72 ? -0.613 -11.800 10.325 1.00 82.06 72 ARG A CA 1
ATOM 599 C C . ARG A 1 72 ? 0.775 -11.146 10.251 1.00 82.06 72 ARG A C 1
ATOM 601 O O . ARG A 1 72 ? 1.792 -11.821 10.331 1.00 82.06 72 ARG A O 1
ATOM 608 N N . LEU A 1 73 ? 0.803 -9.821 10.111 1.00 80.50 73 LEU A N 1
ATOM 609 C CA . LEU A 1 73 ? 2.024 -9.011 10.090 1.00 80.50 73 LEU A CA 1
ATOM 610 C C . LEU A 1 73 ? 2.429 -8.563 11.500 1.00 80.50 73 LEU A C 1
ATOM 612 O O . LEU A 1 73 ? 3.425 -7.869 11.677 1.00 80.50 73 LEU A O 1
ATOM 616 N N . TYR A 1 74 ? 1.640 -8.928 12.509 1.00 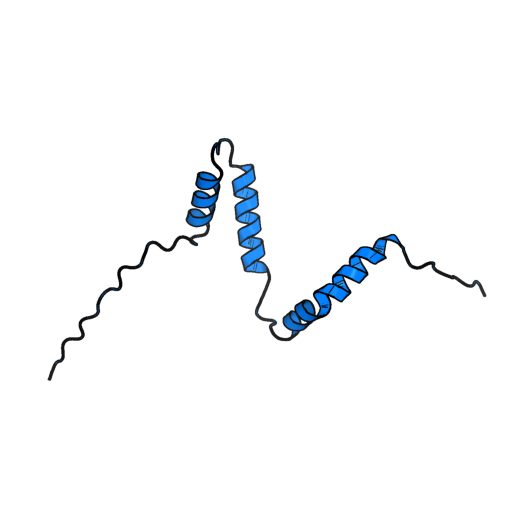79.19 74 TYR A N 1
ATOM 617 C CA . TYR A 1 74 ? 1.979 -8.711 13.902 1.00 79.19 74 TYR A CA 1
ATOM 618 C C . TYR A 1 74 ? 2.912 -9.821 14.392 1.00 79.19 74 TYR A C 1
ATOM 620 O O . TYR A 1 74 ? 2.497 -10.969 14.546 1.00 79.19 74 TYR A O 1
ATOM 628 N N . VAL A 1 75 ? 4.166 -9.468 14.667 1.00 68.62 75 VAL A N 1
ATOM 629 C CA . VAL A 1 75 ? 5.096 -10.325 15.405 1.00 68.62 75 VAL A CA 1
ATOM 630 C C . VAL A 1 75 ? 4.995 -9.933 16.876 1.00 68.62 75 VAL A C 1
ATOM 632 O O . VAL A 1 75 ? 5.522 -8.902 17.288 1.00 68.62 75 VAL A O 1
ATOM 635 N N . SER A 1 76 ? 4.301 -10.746 17.676 1.00 66.69 76 SER A N 1
ATOM 636 C CA . SER A 1 76 ? 4.515 -10.725 19.125 1.00 66.69 76 SER A CA 1
ATOM 637 C C . SER A 1 76 ? 5.957 -11.163 19.350 1.00 66.69 76 SER A C 1
ATOM 639 O O . SER A 1 76 ? 6.365 -12.160 18.750 1.00 66.69 76 SER A O 1
ATOM 641 N N . GLY A 1 77 ? 6.742 -10.404 20.120 1.00 63.47 77 GLY A N 1
ATOM 642 C CA . GLY A 1 77 ? 8.147 -10.718 20.370 1.00 63.47 77 GLY A CA 1
ATOM 643 C C . GLY A 1 77 ? 8.300 -12.199 20.708 1.00 63.47 77 GLY A C 1
ATOM 644 O O . GLY A 1 77 ? 7.835 -12.651 21.754 1.00 63.47 77 GLY A O 1
ATOM 645 N N . ARG A 1 78 ? 8.896 -12.972 19.791 1.00 58.62 78 ARG A N 1
ATOM 646 C CA . ARG A 1 78 ? 9.296 -14.348 20.075 1.00 58.62 78 ARG A CA 1
ATOM 647 C C . ARG A 1 78 ? 10.257 -14.238 21.251 1.00 58.62 78 ARG A C 1
ATOM 649 O O . ARG A 1 78 ? 11.334 -13.681 21.079 1.00 58.62 78 ARG A O 1
ATOM 656 N N . LYS A 1 79 ? 9.881 -14.727 22.436 1.00 53.84 79 LYS A N 1
ATOM 657 C CA . LYS A 1 79 ? 10.900 -15.045 23.436 1.00 53.84 79 LYS A CA 1
ATOM 658 C C . LYS A 1 79 ? 11.799 -16.079 22.770 1.00 53.84 79 LYS A C 1
ATOM 660 O O . LYS A 1 79 ? 11.307 -17.146 22.394 1.00 53.84 79 LYS A O 1
ATOM 665 N N . GLU A 1 80 ? 13.054 -15.722 22.527 1.00 58.47 80 GLU A N 1
ATOM 666 C CA . GLU A 1 80 ? 14.084 -16.676 22.137 1.00 58.47 80 GLU A CA 1
ATOM 667 C C . GLU A 1 80 ? 14.011 -17.826 23.140 1.00 58.47 80 GLU A C 1
ATOM 669 O O . GLU A 1 80 ? 14.173 -17.634 24.345 1.00 58.47 80 GLU A O 1
ATOM 674 N N . LYS A 1 81 ? 13.639 -19.016 22.667 1.00 53.78 81 LYS A N 1
ATOM 675 C CA . LYS A 1 81 ? 13.801 -20.211 23.481 1.00 53.78 81 LYS A CA 1
ATOM 676 C C . LYS A 1 81 ? 15.303 -20.456 23.501 1.00 53.78 81 LYS A C 1
ATOM 678 O O . LYS A 1 81 ? 15.833 -20.942 22.508 1.00 53.78 81 LYS A O 1
ATOM 683 N N . GLU A 1 82 ? 15.973 -20.071 24.584 1.00 55.41 82 GLU A N 1
ATOM 684 C CA . GLU A 1 82 ? 17.353 -20.473 24.857 1.00 55.41 82 GLU A CA 1
ATOM 685 C C . GLU A 1 82 ? 17.421 -22.006 24.828 1.00 55.41 82 GLU A C 1
ATOM 687 O O . GLU A 1 82 ? 17.078 -22.690 25.794 1.00 55.41 82 GLU A O 1
ATOM 692 N N . THR A 1 83 ? 17.836 -22.580 23.702 1.00 50.19 83 THR A N 1
ATOM 693 C CA . THR A 1 83 ? 18.274 -23.971 23.652 1.00 50.19 83 THR A CA 1
ATOM 694 C C . THR A 1 83 ? 19.618 -24.048 24.360 1.00 50.19 83 THR A C 1
ATOM 696 O O . THR A 1 83 ? 20.665 -23.889 23.739 1.00 50.19 83 THR A O 1
ATOM 699 N N . LYS A 1 84 ? 19.590 -24.285 25.676 1.00 55.38 84 LYS A N 1
ATOM 700 C CA . LYS A 1 84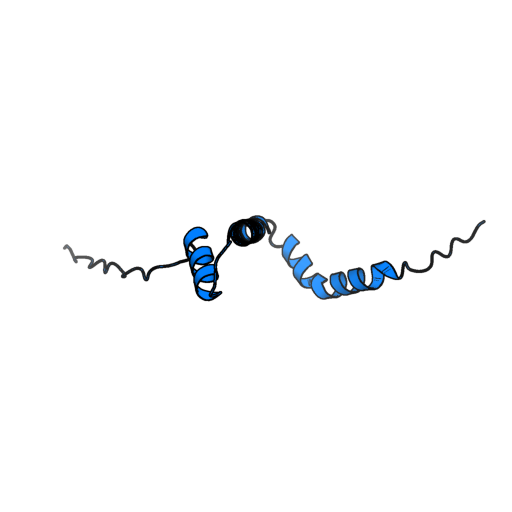 ? 20.753 -24.778 26.417 1.00 55.38 84 LYS A CA 1
ATOM 701 C C . LYS A 1 84 ? 21.079 -26.169 25.873 1.00 55.38 84 LYS A C 1
ATOM 703 O O . LYS A 1 84 ? 20.456 -27.149 26.274 1.00 55.38 84 LYS A O 1
ATOM 708 N N . GLN A 1 85 ? 22.001 -26.249 24.915 1.00 57.44 85 GLN A N 1
ATOM 709 C CA . GLN A 1 85 ? 22.619 -27.520 24.552 1.00 57.44 85 GLN A CA 1
ATOM 710 C C . GLN A 1 85 ? 23.390 -28.013 25.777 1.00 57.44 85 GLN A C 1
ATOM 712 O O . GLN A 1 85 ? 24.327 -27.369 26.243 1.00 57.44 85 GLN A O 1
ATOM 717 N N . GLN A 1 86 ? 22.923 -29.126 26.337 1.00 51.19 86 GLN A N 1
ATOM 718 C CA . GLN A 1 86 ? 23.670 -29.902 27.311 1.00 51.19 86 GLN A CA 1
ATOM 719 C C . GLN A 1 86 ? 24.853 -30.524 26.568 1.00 51.19 86 GLN A C 1
ATOM 721 O O . GLN A 1 86 ? 24.657 -31.280 25.618 1.00 51.19 86 GLN A O 1
ATOM 726 N N . LEU A 1 87 ? 26.068 -30.171 26.990 1.00 58.72 87 LEU A N 1
ATOM 727 C CA . LEU A 1 87 ? 27.265 -30.947 26.692 1.00 58.72 87 LEU A CA 1
ATOM 728 C C . LEU A 1 87 ? 27.028 -32.354 27.263 1.00 58.72 87 LEU A C 1
ATOM 730 O O . LEU A 1 87 ? 26.910 -32.505 28.480 1.00 58.72 87 LEU A O 1
ATOM 734 N N . VAL A 1 88 ? 26.919 -33.362 26.403 1.00 53.25 88 VAL A N 1
ATOM 735 C CA . VAL A 1 88 ? 26.935 -34.767 26.813 1.00 53.25 88 VAL A CA 1
ATOM 736 C C . VAL A 1 88 ? 28.117 -35.431 26.121 1.00 53.25 88 VAL A C 1
ATOM 738 O O . VAL A 1 88 ? 28.089 -35.569 24.902 1.00 53.25 88 VAL A O 1
ATOM 741 N N . ALA A 1 89 ? 29.088 -35.789 26.972 1.00 46.38 89 ALA A N 1
ATOM 742 C CA . ALA A 1 89 ? 30.200 -36.738 26.835 1.00 46.38 89 ALA A CA 1
ATOM 743 C C . ALA A 1 89 ? 31.115 -36.620 25.607 1.00 46.38 89 ALA A C 1
ATOM 745 O O . ALA A 1 89 ? 30.712 -37.031 24.499 1.00 46.38 89 ALA A O 1
#

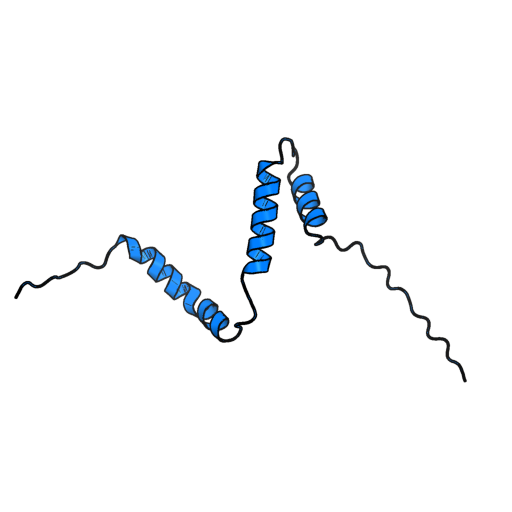Secondary structure (DSSP, 8-state):
---------GGGHHHHHHHHHHHHHHHHHHH-TT--SHHHHHHHHHHHHHHHH-TT--SHHHHHHHHHHHTT-----------------

Foldseek 3Di:
DDDPPPDDPPVCVVVVVVCVVCVVVVVVCVVPVVDDCVLVVVLVVVLVVLVVVPPDDPDVVVSVVVSCVVNVVDDDPPPPPPPPPDDDD

Sequence (89 aa):
MVNLHHAPNQQLNPQLRTFRKFQPYISNTFDHPTITNGPIEGINNKIKVLKRNAYGYRKYTHFKNRILLISRLYVSGRKEKETKQQLVA

Nearest PDB structures (foldseek):
  3kik-assembly3_C  TM=4.193E-01  e=4.435E+00  Saccharomyces cerevisiae

Organism: NCBI:txid883113

Solvent-accessible surface area (backbone atoms only — not comparable to full-atom values): 5872 Å² total; per-residue (Å²): 136,85,85,80,79,74,71,78,63,72,87,50,51,66,56,53,52,49,50,64,72,43,40,71,66,57,52,51,47,72,80,36,75,86,70,66,65,62,67,61,50,51,50,52,50,52,51,54,53,48,62,74,71,50,85,78,67,89,46,70,67,62,51,52,52,49,49,33,56,75,66,66,68,61,77,72,82,73,75,78,77,80,77,78,78,75,89,75,134

pLDDT: mean 80.8, std 16.12, range [40.31, 96.19]

Radius of gyration: 25.16 Å; Cα contacts (8 Å, |Δi|>4): 10; chains: 1; bounding box: 48×52×78 Å

InterPro domains:
  IPR002560 Transposase IS204/IS1001/IS1096/IS1165, DDE domain [PF01610] (10-67)
  IPR047951 Transposase ISL3 [PTHR33498] (10-70)

Mean predicted aligned error: 12.54 Å